Protein AF-A0A7K9C0G1-F1 (afdb_monomer_lite)

pLDDT: mean 76.39, std 21.16, range [26.0, 96.56]

InterPro domains:
  IPR010313 Glycine N-acyltransferase [PTHR15298] (71-168)
  IPR013652 Glycine N-acyltransferase, C-terminal [PF08444] (113-167)
  IPR015938 Glycine N-acyltransferase, N-terminal [PF06021] (1-37)
  IPR015938 Glycine N-acyltransferase, N-terminal [PF06021] (71-110)
  IPR016181 Acyl-CoA N-acyltransferase [SSF55729] (70-166)

Radius of gyration: 17.53 Å; chains: 1; bounding box: 42×37×44 Å

Secondary structure (DSSP, 8-state):
-HHHHHHHHTT-TT-EEEEESSSSS-S-EEEEETT-SS-----------TTSS-----------TT--PPTT-EEE---GGGHHHHHHHSTT-SSHHHHHHHHHHHHHS-EEEEE-TT--EEEEEEE-TTS-EEEEEE-GGGTTSSHHHHHHHHHHHHHHTTT-----

Sequence (168 aa):
VYGAVMNINRGNPGEYEVVVDSWPEFGAVLARRRGEVAAGHRGGAWVGDSDRGAWGGVSSAGSWSQVVLGSGVTVSSLSPLHVELLNKTWPYGGNARSRTYLADLLERFPHLCLQDASGQPLCWALTDQFGAGTHGYTVPSQRRRGLMQAALTFAARRAQNRGFPTYG

Organism: NCBI:txid2585815

Structure (mmCIF, N/CA/C/O backbone):
data_AF-A0A7K9C0G1-F1
#
_entry.id   AF-A0A7K9C0G1-F1
#
loop_
_atom_site.group_PDB
_atom_site.id
_atom_site.type_symbol
_atom_site.label_atom_id
_atom_site.label_alt_id
_atom_site.label_comp_id
_atom_site.label_asym_id
_atom_site.label_entity_id
_atom_site.label_seq_id
_atom_site.pdbx_PDB_ins_code
_atom_site.Cartn_x
_atom_site.Cartn_y
_atom_site.Cartn_z
_atom_site.occupancy
_atom_site.B_iso_or_equiv
_atom_site.auth_seq_id
_atom_site.auth_comp_id
_atom_site.auth_asym_id
_atom_site.auth_atom_id
_atom_site.pdbx_PDB_model_num
ATOM 1 N N . VAL A 1 1 ? 11.461 -10.019 -6.175 1.00 58.50 1 VAL A N 1
ATOM 2 C CA . VAL A 1 1 ? 12.122 -10.165 -7.500 1.00 58.50 1 VAL A CA 1
ATOM 3 C C . VAL A 1 1 ? 11.207 -10.805 -8.538 1.00 58.50 1 VAL A C 1
ATOM 5 O O . VAL A 1 1 ? 10.948 -10.161 -9.544 1.00 58.50 1 VAL A O 1
ATOM 8 N N . TYR A 1 2 ? 10.643 -11.997 -8.294 1.00 69.62 2 TYR A N 1
ATOM 9 C CA . TYR A 1 2 ? 9.692 -12.637 -9.226 1.00 69.62 2 TYR A CA 1
ATOM 10 C C . TYR A 1 2 ? 8.490 -11.736 -9.584 1.00 69.62 2 TYR A C 1
ATOM 12 O O . TYR A 1 2 ? 8.023 -11.727 -10.720 1.00 69.62 2 TYR A O 1
ATOM 20 N N . GLY A 1 3 ? 8.043 -10.897 -8.638 1.00 71.00 3 GLY A N 1
ATOM 21 C CA . GLY A 1 3 ? 7.013 -9.885 -8.883 1.00 71.00 3 GLY A CA 1
ATOM 22 C C . GLY A 1 3 ? 7.383 -8.848 -9.950 1.00 71.00 3 GLY A C 1
ATOM 23 O O . GLY A 1 3 ? 6.512 -8.470 -10.725 1.00 71.00 3 GLY A O 1
ATOM 24 N N . ALA A 1 4 ? 8.658 -8.457 -10.075 1.00 73.44 4 ALA A N 1
ATOM 25 C CA . ALA A 1 4 ? 9.096 -7.535 -11.129 1.00 73.44 4 ALA A CA 1
ATOM 26 C C . ALA A 1 4 ? 8.976 -8.170 -12.521 1.00 73.44 4 ALA A C 1
ATOM 28 O O . ALA A 1 4 ? 8.410 -7.563 -13.426 1.00 73.44 4 ALA A O 1
ATOM 29 N N . VAL A 1 5 ? 9.422 -9.421 -12.673 1.00 72.38 5 VAL A N 1
ATOM 30 C CA . VAL A 1 5 ? 9.282 -10.186 -13.927 1.00 72.38 5 VAL A CA 1
ATOM 31 C C . VAL A 1 5 ? 7.805 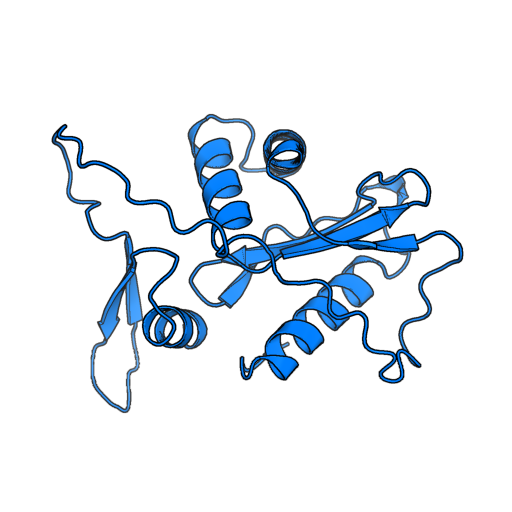-10.363 -14.291 1.00 72.38 5 VAL A C 1
ATOM 33 O O . VAL A 1 5 ? 7.401 -10.138 -15.428 1.00 72.38 5 VAL A O 1
ATOM 36 N N . MET A 1 6 ? 6.963 -10.688 -13.308 1.00 74.75 6 MET A N 1
ATOM 37 C CA . MET A 1 6 ? 5.516 -10.791 -13.499 1.00 74.75 6 MET A CA 1
ATOM 38 C C . MET A 1 6 ? 4.847 -9.469 -13.886 1.00 74.75 6 MET A C 1
ATOM 40 O O . MET A 1 6 ? 3.925 -9.484 -14.699 1.00 74.75 6 MET A O 1
ATOM 44 N N . ASN A 1 7 ? 5.277 -8.345 -13.310 1.00 78.50 7 ASN A N 1
ATOM 45 C CA . ASN A 1 7 ? 4.785 -7.018 -13.679 1.00 78.50 7 ASN A CA 1
ATOM 46 C C . ASN A 1 7 ? 5.196 -6.666 -15.114 1.00 78.50 7 ASN A C 1
ATOM 48 O O . ASN A 1 7 ? 4.376 -6.148 -15.867 1.00 78.50 7 ASN A O 1
ATOM 52 N N . ILE A 1 8 ? 6.421 -7.010 -15.526 1.00 77.38 8 ILE A N 1
ATOM 53 C CA . ILE A 1 8 ? 6.899 -6.822 -16.904 1.00 77.38 8 ILE A CA 1
ATOM 54 C C . ILE A 1 8 ? 6.067 -7.639 -17.892 1.00 77.38 8 ILE A C 1
ATOM 56 O O . ILE A 1 8 ? 5.547 -7.078 -18.856 1.00 77.38 8 ILE A O 1
ATOM 60 N N . ASN A 1 9 ? 5.851 -8.926 -17.609 1.00 76.50 9 ASN A N 1
ATOM 61 C CA . ASN A 1 9 ? 5.034 -9.804 -18.453 1.00 76.50 9 ASN A CA 1
ATOM 62 C C . ASN A 1 9 ? 3.568 -9.347 -18.559 1.00 76.50 9 ASN A C 1
ATOM 64 O O . ASN A 1 9 ? 2.863 -9.753 -19.478 1.00 76.50 9 ASN A O 1
ATOM 68 N N . ARG A 1 10 ? 3.100 -8.494 -17.639 1.00 76.12 10 ARG A N 1
ATOM 69 C CA . ARG A 1 10 ? 1.738 -7.941 -17.602 1.00 76.12 10 ARG A CA 1
ATOM 70 C C . ARG A 1 10 ? 1.695 -6.461 -17.992 1.00 76.12 10 ARG A C 1
ATOM 72 O O . ARG A 1 10 ? 0.951 -5.678 -17.408 1.00 76.12 10 ARG A O 1
ATOM 79 N N . GLY A 1 11 ? 2.499 -6.078 -18.981 1.00 77.12 11 GLY A N 1
ATOM 80 C CA . GLY A 1 11 ? 2.470 -4.740 -19.578 1.00 77.12 11 GLY A CA 1
ATOM 81 C C . GLY A 1 11 ? 3.375 -3.711 -18.902 1.00 77.12 11 GLY A C 1
ATOM 82 O O . GLY A 1 11 ? 3.354 -2.551 -19.300 1.00 77.12 11 GLY A O 1
ATOM 83 N N . ASN A 1 12 ? 4.189 -4.125 -17.924 1.00 76.75 12 ASN A N 1
ATOM 84 C CA . ASN A 1 12 ? 5.228 -3.311 -17.297 1.00 76.75 12 ASN A CA 1
ATOM 85 C C . ASN A 1 12 ? 4.720 -1.949 -16.769 1.00 76.75 12 ASN A C 1
ATOM 87 O O . ASN A 1 12 ? 5.182 -0.900 -17.222 1.00 76.75 12 ASN A O 1
ATOM 91 N N . PRO A 1 13 ? 3.791 -1.932 -15.793 1.00 72.56 13 PRO A N 1
ATOM 92 C CA . PRO A 1 13 ? 3.133 -0.702 -15.328 1.00 72.56 13 PRO A CA 1
ATOM 93 C C . PRO A 1 13 ? 4.109 0.347 -14.774 1.00 72.56 13 PRO A C 1
ATOM 95 O O . PRO A 1 13 ? 3.833 1.544 -14.768 1.00 72.56 13 PRO A O 1
ATOM 98 N N . GLY A 1 14 ? 5.271 -0.102 -14.313 1.00 71.19 14 GLY A N 1
ATOM 99 C CA . GLY A 1 14 ? 6.312 0.746 -13.763 1.00 71.19 14 GLY A CA 1
ATOM 100 C C . GLY A 1 14 ? 7.407 1.171 -14.739 1.00 71.19 14 GLY A C 1
ATOM 101 O O . GLY A 1 14 ? 8.340 1.853 -14.328 1.00 71.19 14 GLY A O 1
ATOM 102 N N . GLU A 1 15 ? 7.307 0.762 -16.007 1.00 78.50 15 GLU A N 1
ATOM 103 C CA . GLU A 1 15 ? 8.298 1.056 -17.050 1.00 78.50 15 GLU A CA 1
ATOM 104 C C . GLU A 1 15 ? 9.715 0.639 -16.633 1.00 78.50 15 GLU A C 1
ATOM 106 O O . GLU A 1 15 ? 10.689 1.350 -16.865 1.00 78.50 15 GLU A O 1
ATOM 111 N N . TYR A 1 16 ? 9.837 -0.521 -15.990 1.00 77.69 16 TYR A N 1
ATOM 112 C CA . TYR A 1 16 ? 11.118 -1.049 -15.545 1.00 77.69 16 TYR A CA 1
ATOM 113 C C . TYR A 1 16 ? 11.809 -1.825 -16.661 1.00 77.69 16 TYR A C 1
ATOM 115 O O . TYR A 1 16 ? 11.170 -2.505 -17.463 1.00 77.69 16 TYR A O 1
ATOM 123 N N . GLU A 1 17 ? 13.130 -1.758 -16.688 1.00 80.69 17 GLU A N 1
ATOM 124 C CA . GLU A 1 17 ? 13.963 -2.715 -17.402 1.00 80.69 17 GLU A CA 1
ATOM 125 C C . GLU A 1 17 ? 14.664 -3.618 -16.394 1.00 80.69 17 GLU A C 1
ATOM 127 O O . GLU A 1 17 ? 15.063 -3.170 -15.314 1.00 80.69 17 GLU A O 1
ATOM 132 N N . VAL A 1 18 ? 14.757 -4.901 -16.739 1.00 76.69 18 VAL A N 1
ATOM 133 C CA . VAL A 1 18 ? 15.348 -5.926 -15.886 1.00 76.69 18 VAL A CA 1
ATOM 134 C C . VAL A 1 18 ? 16.479 -6.615 -16.629 1.00 76.69 18 VAL A C 1
ATOM 136 O O . VAL A 1 18 ? 16.307 -7.053 -17.764 1.00 76.69 18 VAL A O 1
ATOM 139 N N . VAL A 1 19 ? 17.621 -6.723 -15.959 1.00 81.50 19 VAL A N 1
ATOM 140 C CA . VAL A 1 19 ? 18.759 -7.535 -16.385 1.00 81.50 19 VAL A CA 1
ATOM 141 C C . VAL A 1 19 ? 18.924 -8.666 -15.381 1.00 81.50 19 VAL A C 1
ATOM 143 O O . VAL A 1 19 ? 18.882 -8.439 -14.169 1.00 81.50 19 VAL A O 1
ATOM 146 N N . VAL A 1 20 ? 19.097 -9.875 -15.901 1.00 82.88 20 VAL A N 1
ATOM 147 C CA . VAL A 1 20 ? 19.386 -11.085 -15.127 1.00 82.88 20 VAL A CA 1
ATOM 148 C C . VAL A 1 20 ? 20.759 -11.617 -15.524 1.00 82.88 20 VAL A C 1
ATOM 150 O O . VAL A 1 20 ? 21.206 -11.378 -16.646 1.00 82.88 20 VAL A O 1
ATOM 153 N N . ASP A 1 21 ? 21.434 -12.306 -14.610 1.00 83.50 21 ASP A N 1
ATOM 154 C CA . ASP A 1 21 ? 22.733 -12.939 -14.867 1.00 83.50 21 ASP A CA 1
ATOM 155 C C . ASP A 1 21 ? 22.625 -14.153 -15.805 1.00 83.50 21 ASP A C 1
ATOM 157 O O . ASP A 1 21 ? 23.493 -14.353 -16.655 1.00 83.50 21 ASP A O 1
ATOM 161 N N . SER A 1 22 ? 21.539 -14.922 -15.712 1.00 80.75 22 SER A N 1
ATOM 162 C CA . SER A 1 22 ? 21.263 -16.068 -16.586 1.00 80.75 22 SER A CA 1
ATOM 163 C C . SER A 1 22 ? 19.760 -16.337 -16.745 1.00 80.75 22 SER A C 1
ATOM 165 O O . SER A 1 22 ? 18.934 -15.812 -16.010 1.00 80.75 22 SER A O 1
ATOM 167 N N . TRP A 1 23 ? 19.362 -17.123 -17.749 1.00 75.81 23 TRP A N 1
ATOM 168 C CA . TRP A 1 23 ? 17.962 -17.522 -17.959 1.00 75.81 23 TRP A CA 1
ATOM 169 C C . TRP A 1 23 ? 17.887 -19.001 -18.368 1.00 75.81 23 TRP A C 1
ATOM 171 O O . TRP A 1 23 ? 18.712 -19.421 -19.181 1.00 75.81 23 TRP A O 1
ATOM 181 N N . PRO A 1 24 ? 16.916 -19.799 -17.873 1.00 72.00 24 PRO A N 1
ATOM 182 C CA . PRO A 1 24 ? 15.812 -19.435 -16.970 1.00 72.00 24 PRO A CA 1
ATOM 183 C C . PRO A 1 24 ? 16.190 -19.375 -15.482 1.00 72.00 24 PRO A C 1
ATOM 185 O O . PRO A 1 24 ? 15.433 -18.829 -14.683 1.00 72.00 24 PRO A O 1
ATOM 188 N N . GLU A 1 25 ? 17.350 -19.913 -15.113 1.00 78.88 25 GLU A N 1
ATOM 189 C CA . GLU A 1 25 ? 17.854 -19.941 -13.739 1.00 78.88 25 GLU A CA 1
ATOM 190 C C . GLU A 1 25 ? 18.738 -18.708 -13.513 1.00 78.88 25 GLU A C 1
ATOM 192 O O . GLU A 1 25 ? 19.828 -18.644 -14.074 1.00 78.88 25 GLU A O 1
ATOM 197 N N . PHE A 1 26 ? 18.278 -17.720 -12.743 1.00 80.06 26 PHE A N 1
ATOM 198 C CA . PHE A 1 26 ? 19.047 -16.517 -12.387 1.00 80.06 26 PHE A CA 1
ATOM 199 C C . PHE A 1 26 ? 19.358 -16.477 -10.889 1.00 80.06 26 PHE A C 1
ATOM 201 O O . PHE A 1 26 ? 18.501 -16.806 -10.064 1.00 80.06 26 PHE A O 1
ATOM 208 N N . GLY A 1 27 ? 20.559 -16.018 -10.531 1.00 74.69 27 GLY A N 1
ATOM 209 C CA . GLY A 1 27 ? 20.969 -15.742 -9.152 1.00 74.69 27 GLY A CA 1
ATOM 210 C C . GLY A 1 27 ? 20.830 -14.266 -8.771 1.00 74.69 27 GLY A C 1
ATOM 211 O O . GLY A 1 27 ? 20.637 -13.943 -7.596 1.00 74.69 27 GLY A O 1
ATOM 212 N N . ALA A 1 28 ? 20.874 -13.364 -9.756 1.00 78.12 28 ALA A N 1
ATOM 213 C CA . ALA A 1 28 ? 20.805 -11.922 -9.551 1.00 78.12 28 ALA A CA 1
ATOM 214 C C . ALA A 1 28 ? 19.854 -11.241 -10.543 1.00 78.12 28 ALA A C 1
ATOM 216 O O . ALA A 1 28 ? 19.785 -11.588 -11.720 1.00 78.12 28 ALA A O 1
ATOM 217 N N . VAL A 1 29 ? 19.133 -10.223 -10.061 1.00 76.88 29 VAL A N 1
ATOM 218 C CA . VAL A 1 29 ? 18.211 -9.420 -10.873 1.00 76.88 29 VAL A CA 1
ATOM 219 C C . VAL A 1 29 ? 18.399 -7.947 -10.552 1.00 76.88 29 VAL A C 1
ATOM 221 O O . VAL A 1 29 ? 18.176 -7.518 -9.419 1.00 76.88 29 VAL A O 1
ATOM 224 N N . LEU A 1 30 ? 18.762 -7.166 -11.563 1.00 78.56 30 LEU A N 1
ATOM 225 C CA . LEU A 1 30 ? 18.788 -5.712 -11.491 1.00 78.56 30 LEU A CA 1
ATOM 226 C C . LEU A 1 30 ? 17.539 -5.172 -12.181 1.00 78.56 30 LEU A C 1
ATOM 228 O O . LEU A 1 30 ? 17.336 -5.444 -13.359 1.00 78.56 30 LEU A O 1
ATOM 232 N N . ALA A 1 31 ? 16.728 -4.393 -11.466 1.00 77.56 31 ALA A N 1
ATOM 233 C CA . ALA A 1 31 ? 15.608 -3.662 -12.049 1.00 77.56 31 ALA A CA 1
ATOM 234 C C . ALA A 1 31 ? 15.828 -2.159 -11.877 1.00 77.56 31 ALA A C 1
ATOM 236 O O . ALA A 1 31 ? 16.107 -1.704 -10.766 1.00 77.56 31 ALA A O 1
ATOM 237 N N . ARG A 1 32 ? 15.656 -1.383 -12.946 1.00 78.81 32 ARG A N 1
ATOM 238 C CA . ARG A 1 32 ? 15.665 0.087 -12.883 1.00 78.81 32 ARG A CA 1
ATOM 239 C C . ARG A 1 32 ? 14.569 0.682 -13.751 1.00 78.81 32 ARG A C 1
ATOM 241 O O . ARG A 1 32 ? 14.069 0.011 -14.652 1.00 78.81 32 ARG A O 1
ATOM 248 N N . ARG A 1 33 ? 14.186 1.929 -13.481 1.00 73.62 33 ARG A N 1
ATOM 249 C CA . ARG A 1 33 ? 13.207 2.638 -14.307 1.00 73.62 33 ARG A CA 1
ATOM 250 C C . ARG A 1 33 ? 13.838 2.982 -15.657 1.00 73.62 33 ARG A C 1
ATOM 252 O O . ARG A 1 33 ? 14.938 3.533 -15.719 1.00 73.62 33 ARG A O 1
ATOM 259 N N . ARG A 1 34 ? 13.143 2.668 -16.746 1.00 71.50 34 ARG A N 1
ATOM 260 C CA . ARG A 1 34 ? 13.575 2.999 -18.103 1.00 71.50 34 ARG A CA 1
ATOM 261 C C . ARG A 1 34 ? 13.664 4.521 -18.239 1.00 71.50 34 ARG A C 1
ATOM 263 O O . ARG A 1 34 ? 12.712 5.230 -17.930 1.00 71.50 34 ARG A O 1
ATOM 270 N N . GLY A 1 35 ? 14.811 5.018 -18.697 1.00 64.38 35 GLY A N 1
ATOM 271 C CA . GLY A 1 35 ? 15.050 6.455 -18.881 1.00 64.38 35 GLY A CA 1
ATOM 272 C C . GLY A 1 35 ? 15.690 7.177 -17.690 1.00 64.38 35 GLY A C 1
ATOM 273 O O . GLY A 1 35 ? 16.031 8.348 -17.833 1.00 64.38 35 GLY A O 1
ATOM 274 N N . GLU A 1 36 ? 15.952 6.506 -16.561 1.00 55.34 36 GLU A N 1
ATOM 275 C CA . GLU A 1 36 ? 16.902 7.010 -15.554 1.00 55.34 36 GLU A CA 1
ATOM 276 C C . GLU A 1 36 ? 18.344 6.799 -16.048 1.00 55.34 36 GLU A C 1
ATOM 278 O O . GLU A 1 36 ? 19.092 5.937 -15.589 1.00 55.34 36 GLU A O 1
ATOM 283 N N . VAL A 1 37 ? 18.734 7.599 -17.038 1.00 44.25 37 VAL A N 1
ATOM 284 C CA . VAL A 1 37 ? 20.133 7.881 -17.370 1.00 44.25 37 VAL A CA 1
ATOM 285 C C . VAL A 1 37 ? 20.324 9.373 -17.116 1.00 44.25 37 VAL A C 1
ATOM 287 O O . VAL A 1 37 ? 19.446 10.171 -17.440 1.00 44.25 37 VAL A O 1
ATOM 290 N N . ALA A 1 38 ? 21.416 9.753 -16.457 1.00 43.75 38 ALA A N 1
ATOM 291 C CA . ALA A 1 38 ? 21.637 11.129 -16.033 1.00 43.75 38 ALA A CA 1
ATOM 292 C C . ALA A 1 38 ? 21.476 12.143 -17.192 1.00 43.75 38 ALA A C 1
ATOM 294 O O . ALA A 1 38 ? 22.151 12.036 -18.210 1.00 43.75 38 ALA A O 1
ATOM 295 N N . ALA A 1 39 ? 20.632 13.150 -16.929 1.00 41.22 39 ALA A N 1
ATOM 296 C CA . ALA A 1 39 ? 20.433 14.429 -17.622 1.00 41.22 39 ALA A CA 1
ATOM 297 C C . ALA A 1 39 ? 19.747 14.445 -19.008 1.00 41.22 39 ALA A C 1
ATOM 299 O O . ALA A 1 39 ? 20.235 13.896 -19.988 1.00 41.22 39 ALA A O 1
ATOM 300 N N . GLY A 1 40 ? 18.681 15.255 -19.109 1.00 30.61 40 GLY A N 1
ATOM 301 C CA . GLY A 1 40 ? 18.217 15.828 -20.377 1.00 30.61 40 GLY A CA 1
ATOM 302 C C . GLY A 1 40 ? 16.700 15.908 -20.524 1.00 30.61 40 GLY A C 1
ATOM 303 O O . GLY A 1 40 ? 16.040 14.909 -20.776 1.00 30.61 40 GLY A O 1
ATOM 304 N N . HIS A 1 41 ? 16.153 17.123 -20.429 1.00 40.31 41 HIS A N 1
ATOM 305 C CA . HIS A 1 41 ? 14.793 17.448 -20.858 1.00 40.31 41 HIS A CA 1
ATOM 306 C C . HIS A 1 41 ? 14.508 16.916 -22.275 1.00 40.31 41 HIS A C 1
ATOM 308 O O . HIS A 1 41 ? 15.193 17.307 -23.223 1.00 40.31 41 HIS A O 1
ATOM 314 N N . ARG A 1 42 ? 13.428 16.144 -22.442 1.00 32.06 42 ARG A N 1
ATOM 315 C CA . ARG A 1 42 ? 12.443 16.362 -23.514 1.00 32.06 42 ARG A CA 1
ATOM 316 C C . ARG A 1 42 ? 11.193 15.512 -23.303 1.00 32.06 42 ARG A C 1
ATOM 318 O O . ARG A 1 42 ? 11.276 14.316 -23.055 1.00 32.06 42 ARG A O 1
ATOM 325 N N . GLY A 1 43 ? 10.049 16.187 -23.384 1.00 33.34 43 GLY A N 1
ATOM 326 C CA . GLY A 1 43 ? 8.723 15.601 -23.264 1.00 33.34 43 GLY A CA 1
ATOM 327 C C . GLY A 1 43 ? 8.348 14.688 -24.430 1.00 33.34 43 GLY A C 1
ATOM 328 O O . GLY A 1 43 ? 8.898 14.779 -25.527 1.00 33.34 43 GLY A O 1
ATOM 329 N N . GLY A 1 44 ? 7.359 13.842 -24.167 1.00 27.88 44 GLY A N 1
ATOM 330 C CA . GLY A 1 44 ? 6.667 13.012 -25.143 1.00 27.88 44 GLY A CA 1
ATOM 331 C C . GLY A 1 44 ? 5.247 12.767 -24.648 1.00 27.88 44 GLY A C 1
ATOM 332 O O . GLY A 1 44 ? 5.057 12.395 -23.497 1.00 27.88 44 GLY A O 1
ATOM 333 N N . ALA A 1 45 ? 4.274 13.083 -25.497 1.00 26.00 45 ALA A N 1
ATOM 334 C CA . ALA A 1 45 ? 2.853 13.182 -25.204 1.00 26.00 45 ALA A CA 1
ATOM 335 C C . ALA A 1 45 ? 2.190 11.853 -24.805 1.00 26.00 45 ALA A C 1
ATOM 337 O O . ALA A 1 45 ? 2.529 10.781 -25.301 1.00 26.00 45 ALA A O 1
ATOM 338 N N . TRP A 1 46 ? 1.192 11.991 -23.934 1.00 33.97 46 TRP A N 1
ATOM 339 C CA . TRP A 1 46 ? 0.319 10.945 -23.424 1.00 33.97 46 TRP A CA 1
ATOM 340 C C . TRP A 1 46 ? -0.745 10.546 -24.448 1.00 33.97 46 TRP A C 1
ATOM 342 O O . TRP A 1 46 ? -1.438 11.403 -24.991 1.00 33.97 46 TRP A O 1
ATOM 352 N N . VAL A 1 47 ? -0.959 9.241 -24.600 1.00 27.84 47 VAL A N 1
ATOM 353 C CA . VAL A 1 47 ? -2.275 8.692 -24.945 1.00 27.84 47 VAL A CA 1
ATOM 354 C C . VAL A 1 47 ? -2.707 7.878 -23.732 1.00 27.84 47 VAL A C 1
ATOM 356 O O . VAL A 1 47 ? -2.160 6.813 -23.448 1.00 27.84 47 VAL A O 1
ATOM 359 N N . GLY A 1 48 ? -3.592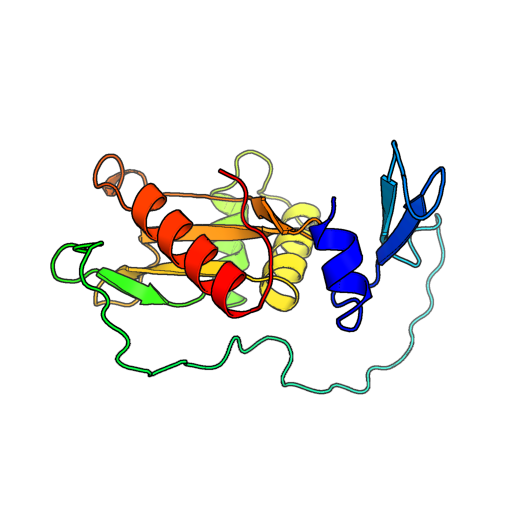 8.478 -22.937 1.00 26.86 48 GLY A N 1
ATOM 360 C CA . GLY A 1 48 ? -4.136 7.883 -21.727 1.00 26.86 48 GLY A CA 1
ATOM 361 C C . GLY A 1 48 ? -5.129 6.784 -22.076 1.00 26.86 48 GLY A C 1
ATOM 362 O O . GLY A 1 48 ? -6.085 7.029 -22.802 1.00 26.86 48 GLY A O 1
ATOM 363 N N . ASP A 1 49 ? -4.897 5.598 -21.524 1.00 26.38 49 ASP A N 1
ATOM 364 C CA . ASP A 1 49 ? -5.944 4.604 -21.327 1.00 26.38 49 ASP A CA 1
ATOM 365 C C . ASP A 1 49 ? -6.181 4.510 -19.816 1.00 26.38 49 ASP A C 1
ATOM 367 O O . ASP A 1 49 ? -5.277 4.152 -19.047 1.00 26.38 49 ASP A O 1
ATOM 371 N N . SER A 1 50 ? -7.349 4.995 -19.394 1.00 31.73 50 SER A N 1
ATOM 372 C CA . SER A 1 50 ? -7.680 5.418 -18.027 1.00 31.73 50 SER A CA 1
ATOM 373 C C . SER A 1 50 ? -8.091 4.283 -17.082 1.00 31.73 50 SER A C 1
ATOM 375 O O . SER A 1 50 ? -8.478 4.554 -15.949 1.00 31.73 50 SER A O 1
ATOM 377 N N . ASP A 1 51 ? -7.929 3.021 -17.478 1.00 30.89 51 ASP A N 1
ATOM 378 C CA . ASP A 1 51 ? -8.389 1.871 -16.683 1.00 30.89 51 ASP A CA 1
ATOM 379 C C . ASP A 1 51 ? -7.315 1.224 -15.785 1.00 30.89 51 ASP A C 1
ATOM 381 O O . ASP A 1 51 ? -7.575 0.236 -15.098 1.00 30.89 51 ASP A O 1
ATOM 385 N N . ARG A 1 52 ? -6.096 1.780 -15.712 1.00 42.03 52 ARG A N 1
ATOM 386 C CA . ARG A 1 52 ? -4.969 1.134 -14.999 1.00 42.03 52 ARG A CA 1
ATOM 387 C C . ARG A 1 52 ? -4.933 1.320 -13.475 1.00 42.03 52 ARG A C 1
ATOM 389 O O . ARG A 1 52 ? -4.288 0.524 -12.797 1.00 42.03 52 ARG A O 1
ATOM 396 N N . GLY A 1 53 ? -5.644 2.310 -12.929 1.00 36.72 53 GLY A N 1
ATOM 397 C CA . GLY A 1 53 ? -5.672 2.595 -11.482 1.00 36.72 53 GLY A CA 1
ATOM 398 C C . GLY A 1 53 ? -6.821 1.926 -10.718 1.00 36.72 53 GLY A C 1
ATOM 399 O O . GLY A 1 53 ? -6.784 1.809 -9.492 1.00 36.72 53 GLY A O 1
ATOM 400 N N . ALA A 1 54 ? -7.849 1.451 -11.421 1.00 34.44 54 ALA A N 1
ATOM 401 C CA . ALA A 1 54 ? -8.988 0.806 -10.795 1.00 34.44 54 ALA A CA 1
ATOM 402 C C . ALA A 1 54 ? -8.701 -0.687 -10.652 1.00 34.44 54 ALA A C 1
ATOM 404 O O . ALA A 1 54 ? -8.942 -1.496 -11.548 1.00 34.44 54 ALA A O 1
ATOM 405 N N . TRP A 1 55 ? -8.240 -1.097 -9.472 1.00 42.69 55 TRP A N 1
ATOM 406 C CA . TRP A 1 55 ? -8.451 -2.474 -9.059 1.00 42.69 55 TRP A CA 1
ATOM 407 C C . TRP A 1 55 ? -9.963 -2.665 -8.892 1.00 42.69 55 TRP A C 1
ATOM 409 O O . TRP A 1 55 ? -10.465 -2.501 -7.784 1.00 42.69 55 TRP A O 1
ATOM 419 N N . GLY A 1 56 ? -10.662 -2.965 -9.993 1.00 31.12 56 GLY A N 1
ATOM 420 C CA . GLY A 1 56 ? -12.117 -3.047 -10.081 1.00 31.12 56 GLY A CA 1
ATOM 421 C C . GLY A 1 56 ? -12.752 -3.696 -8.855 1.00 31.12 56 GLY A C 1
ATOM 422 O O . GLY A 1 56 ? -12.211 -4.652 -8.277 1.00 31.12 56 GLY A O 1
ATOM 423 N N . GLY A 1 57 ? -13.881 -3.124 -8.438 1.00 35.22 57 GLY A N 1
ATOM 424 C CA . GLY A 1 57 ? -14.698 -3.631 -7.349 1.00 35.22 57 GLY A CA 1
ATOM 425 C C . GLY A 1 57 ? -15.096 -5.069 -7.639 1.00 35.22 57 GLY A C 1
ATOM 426 O O . GLY A 1 57 ? -15.995 -5.329 -8.426 1.00 35.22 57 GLY A O 1
ATOM 427 N N . VAL A 1 58 ? -14.417 -6.015 -6.994 1.00 36.38 58 VAL A N 1
ATOM 428 C CA . VAL A 1 58 ? -14.911 -7.383 -6.905 1.00 36.38 58 VAL A CA 1
ATOM 429 C C . VAL A 1 58 ? -15.907 -7.390 -5.755 1.00 36.38 58 VAL A C 1
ATOM 431 O O . VAL A 1 58 ? -15.584 -7.718 -4.615 1.00 36.38 58 VAL A O 1
ATOM 434 N N . SER A 1 59 ? -17.131 -6.978 -6.065 1.00 42.34 59 SER A N 1
ATOM 435 C CA . SER A 1 59 ? -18.325 -7.452 -5.383 1.00 42.34 59 SER A CA 1
ATOM 436 C C . SER A 1 59 ? -18.557 -8.897 -5.822 1.00 42.34 59 SER A C 1
ATOM 438 O O . SER A 1 59 ? -19.373 -9.187 -6.687 1.00 42.34 59 SER A O 1
ATOM 440 N N . SER A 1 60 ? -17.820 -9.836 -5.235 1.00 35.56 60 SER A N 1
ATOM 441 C CA . SER A 1 60 ? -18.234 -11.235 -5.268 1.00 35.56 60 SER A CA 1
ATOM 442 C C . SER A 1 60 ? -18.194 -11.782 -3.857 1.00 35.56 60 SER A C 1
ATOM 444 O O . SER A 1 60 ? -17.138 -11.832 -3.221 1.00 35.56 60 SER A O 1
ATOM 446 N N . ALA A 1 61 ? -19.375 -12.166 -3.388 1.00 35.22 61 ALA A N 1
ATOM 447 C CA . ALA A 1 61 ? -19.654 -12.895 -2.166 1.00 35.22 61 ALA A CA 1
ATOM 448 C C . ALA A 1 61 ? -18.976 -14.283 -2.169 1.00 35.22 61 ALA A C 1
ATOM 450 O O . ALA A 1 61 ? -19.634 -15.315 -2.208 1.00 35.22 61 ALA A O 1
ATOM 451 N N . GLY A 1 62 ? -17.643 -14.311 -2.154 1.00 33.94 62 GLY A N 1
ATOM 452 C CA . GLY A 1 62 ? -16.842 -15.487 -1.837 1.00 33.94 62 GLY A CA 1
ATOM 453 C C . GLY A 1 62 ? -16.514 -15.465 -0.348 1.00 33.94 62 GLY A C 1
ATOM 454 O O . GLY A 1 62 ? -15.960 -14.485 0.136 1.00 33.94 62 GLY A O 1
ATOM 455 N N . SER A 1 63 ? -16.911 -16.514 0.371 1.00 38.12 63 SER A N 1
ATOM 456 C CA . SER A 1 63 ? -16.813 -16.702 1.828 1.00 38.12 63 SE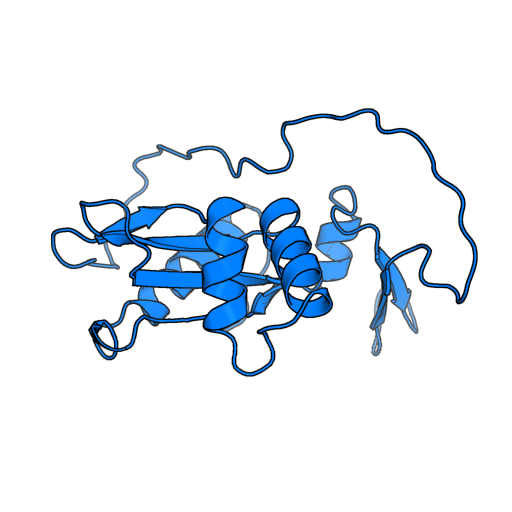R A CA 1
ATOM 457 C C . SER A 1 63 ? -15.626 -15.989 2.511 1.00 38.12 63 SER A C 1
ATOM 459 O O . SER A 1 63 ? -14.497 -16.479 2.527 1.00 38.12 63 SER A O 1
ATOM 461 N N . TRP A 1 64 ? -15.904 -14.846 3.147 1.00 45.16 64 TRP A N 1
ATOM 462 C CA . TRP A 1 64 ? -14.956 -14.010 3.905 1.00 45.16 64 TRP A CA 1
ATOM 463 C C . TRP A 1 64 ? -14.675 -14.529 5.335 1.00 45.16 64 TRP A C 1
ATOM 465 O O . TRP A 1 64 ? -14.263 -13.775 6.216 1.00 45.16 64 TRP A O 1
ATOM 475 N N . SER A 1 65 ? -14.894 -15.816 5.604 1.00 37.66 65 SER A N 1
ATOM 476 C CA . SER A 1 65 ? -15.238 -16.337 6.936 1.00 37.66 65 SER A CA 1
ATOM 477 C C . SER A 1 65 ? -14.121 -16.459 7.991 1.00 37.66 65 SER A C 1
ATOM 479 O O . SER A 1 65 ? -14.322 -17.162 8.974 1.00 37.66 65 SER A O 1
ATOM 481 N N . GLN A 1 66 ? -12.971 -15.783 7.879 1.00 47.84 66 GLN A N 1
ATOM 482 C CA . GLN A 1 66 ? -11.924 -15.903 8.921 1.00 47.84 66 GLN A CA 1
ATOM 483 C C . GLN A 1 66 ? -11.217 -14.618 9.357 1.00 47.84 66 GLN A C 1
ATOM 485 O O . GLN A 1 66 ? -10.430 -14.670 10.297 1.00 47.84 66 GLN A O 1
ATOM 490 N N . VAL A 1 67 ? -11.505 -13.459 8.760 1.00 53.41 67 VAL A N 1
ATOM 491 C CA . VAL A 1 67 ? -10.984 -12.184 9.280 1.00 53.41 67 VAL A CA 1
ATOM 492 C C . VAL A 1 67 ? -12.164 -11.366 9.774 1.00 53.41 67 VAL A C 1
ATOM 494 O O . VAL A 1 67 ? -12.790 -10.636 9.010 1.00 53.41 67 VAL A O 1
ATOM 497 N N . VAL A 1 68 ? -12.492 -11.524 11.057 1.00 56.94 68 VAL A N 1
ATOM 498 C CA . VAL A 1 68 ? -13.499 -10.685 11.710 1.00 56.94 68 VAL A CA 1
ATOM 499 C C . VAL A 1 68 ? -12.881 -9.307 11.912 1.00 56.94 68 VAL A C 1
ATOM 501 O O . VAL A 1 68 ? -12.158 -9.055 12.874 1.00 56.94 68 VAL A O 1
ATOM 504 N N . LEU A 1 69 ? -13.129 -8.412 10.961 1.00 70.25 69 LEU A N 1
ATOM 505 C CA . LEU A 1 69 ? -12.940 -6.989 11.184 1.00 70.25 69 LEU A CA 1
ATOM 506 C C . LEU A 1 69 ? -13.962 -6.548 12.240 1.00 70.25 69 LEU A C 1
ATOM 508 O O . LEU A 1 69 ? -15.130 -6.929 12.172 1.00 70.25 69 LEU A O 1
ATOM 512 N N . GLY A 1 70 ? -13.525 -5.781 13.242 1.00 68.44 70 GLY A N 1
ATOM 513 C CA . GLY A 1 70 ? -14.450 -5.215 14.227 1.00 68.44 70 GLY A CA 1
ATOM 514 C C . GLY A 1 70 ? -15.553 -4.404 13.536 1.00 68.44 70 GLY A C 1
ATOM 515 O O . GLY A 1 70 ? -15.327 -3.844 12.460 1.00 68.44 70 GLY A O 1
ATOM 516 N N . SER A 1 71 ? -16.738 -4.331 14.148 1.00 72.69 71 SER A N 1
ATOM 517 C CA . SER A 1 71 ? -17.859 -3.543 13.622 1.00 72.69 71 SER A CA 1
ATOM 518 C C . SER A 1 71 ? -17.399 -2.125 13.261 1.00 72.69 71 SER A C 1
ATOM 520 O O . SER A 1 71 ? -16.830 -1.431 14.105 1.00 72.69 71 SER A O 1
ATOM 522 N N . GLY A 1 72 ? -17.624 -1.708 12.013 1.00 84.19 72 GLY A N 1
ATOM 523 C CA . GLY A 1 72 ? -17.267 -0.372 11.525 1.00 84.19 72 GLY A CA 1
ATOM 524 C C . GLY A 1 72 ? -15.920 -0.252 10.804 1.00 84.19 72 GLY A C 1
ATOM 525 O O . GLY A 1 72 ? -15.549 0.864 10.458 1.00 84.19 72 GLY A O 1
ATOM 526 N N . VAL A 1 73 ? -15.199 -1.352 10.548 1.00 91.69 73 VAL A N 1
ATOM 527 C CA . VAL A 1 73 ? -14.012 -1.353 9.673 1.00 91.69 73 VAL A CA 1
ATOM 528 C C . VAL A 1 73 ? -14.359 -1.961 8.316 1.00 91.69 73 VAL A C 1
ATOM 530 O O . VAL A 1 73 ? -14.894 -3.066 8.244 1.00 91.69 73 VAL A O 1
ATOM 533 N N . THR A 1 74 ? -14.020 -1.259 7.236 1.00 92.12 74 THR A N 1
ATOM 534 C CA . THR A 1 74 ? -14.259 -1.699 5.854 1.00 92.12 74 THR A CA 1
ATOM 535 C C . THR A 1 74 ? -12.956 -1.783 5.064 1.00 92.12 74 THR A C 1
ATOM 537 O O . THR A 1 74 ? -12.017 -1.026 5.314 1.00 92.12 74 THR A O 1
ATOM 540 N N . VAL A 1 75 ? -12.888 -2.728 4.123 1.00 91.81 75 VAL A N 1
ATOM 541 C CA . VAL A 1 75 ? -11.769 -2.846 3.176 1.00 91.81 75 VAL A CA 1
ATOM 542 C C . VAL A 1 75 ? -12.012 -1.896 2.007 1.00 91.81 75 VAL A C 1
ATOM 544 O O . VAL A 1 75 ? -13.089 -1.907 1.414 1.00 91.81 75 VAL A O 1
ATOM 547 N N . SER A 1 76 ? -11.008 -1.100 1.660 1.00 91.75 76 SER A N 1
ATOM 548 C CA . SER A 1 76 ? -11.048 -0.118 0.580 1.00 91.75 76 SER A CA 1
ATOM 549 C C . SER A 1 76 ? -9.684 0.020 -0.116 1.00 91.75 76 SER A C 1
ATOM 551 O O . SER A 1 76 ? -8.787 -0.816 0.039 1.00 91.75 76 SER A O 1
ATOM 553 N N . SER A 1 77 ? -9.534 1.080 -0.910 1.00 88.94 77 SER A N 1
ATOM 554 C CA . SER A 1 77 ? -8.309 1.450 -1.620 1.00 88.94 77 SER A CA 1
ATOM 555 C C . SER A 1 77 ? -7.883 2.867 -1.243 1.00 88.94 77 SER A C 1
ATOM 557 O O . SER A 1 77 ? -8.687 3.677 -0.784 1.00 88.94 77 SER A O 1
ATOM 559 N N . LEU A 1 78 ? -6.603 3.172 -1.444 1.00 91.88 78 LEU A N 1
ATOM 560 C CA . LEU A 1 78 ? -6.079 4.525 -1.304 1.00 91.88 78 LEU A CA 1
ATOM 561 C C . LEU A 1 78 ? -6.275 5.265 -2.634 1.00 91.88 78 LEU A C 1
ATOM 563 O O . LEU A 1 78 ? -6.070 4.701 -3.697 1.00 91.88 78 LEU A O 1
ATOM 567 N N . SER A 1 79 ? -6.655 6.538 -2.589 1.00 86.88 79 SER A N 1
ATOM 568 C CA . SER A 1 79 ? -6.630 7.434 -3.747 1.00 86.88 79 SER A CA 1
ATOM 569 C C . SER A 1 79 ? -5.397 8.354 -3.728 1.00 86.88 79 SER A C 1
ATOM 571 O O . SER A 1 79 ? -4.758 8.497 -2.678 1.00 86.88 79 SER A O 1
ATOM 573 N N . PRO A 1 80 ? -5.096 9.058 -4.839 1.00 87.88 80 PRO A N 1
ATOM 574 C CA . PRO A 1 80 ? -4.044 10.080 -4.879 1.00 87.88 80 PRO A CA 1
ATOM 575 C C . PRO A 1 80 ? -4.191 11.184 -3.817 1.00 87.88 80 PRO A C 1
ATOM 577 O O . PRO A 1 80 ? -3.205 11.818 -3.445 1.00 87.88 80 PRO A O 1
ATOM 580 N N . LEU A 1 81 ? -5.396 11.389 -3.268 1.00 91.25 81 LEU A N 1
ATOM 581 C CA . LEU A 1 81 ? -5.639 12.345 -2.180 1.00 91.25 81 LEU A CA 1
ATOM 582 C C . LEU A 1 81 ? -4.916 11.959 -0.880 1.00 91.25 81 LEU A C 1
ATOM 584 O O . LEU A 1 81 ? -4.641 12.822 -0.050 1.00 91.25 81 LEU A O 1
ATOM 588 N N . HIS A 1 82 ? -4.563 10.684 -0.702 1.00 94.44 82 HIS A N 1
ATOM 589 C CA . HIS A 1 82 ? -3.861 10.217 0.491 1.00 94.44 82 HIS A CA 1
ATOM 590 C C . HIS A 1 82 ? -2.339 10.350 0.402 1.00 94.44 82 HIS A C 1
ATOM 592 O O . HIS A 1 82 ? -1.667 10.081 1.395 1.00 94.44 82 HIS A O 1
ATOM 598 N N . VAL A 1 83 ? -1.763 10.779 -0.727 1.00 95.88 83 VAL A N 1
ATOM 599 C CA . VAL A 1 83 ? -0.296 10.860 -0.880 1.00 95.88 83 VAL A CA 1
ATOM 600 C C . VAL A 1 83 ? 0.343 11.696 0.231 1.00 95.88 83 VAL A C 1
ATOM 602 O O . VAL A 1 83 ? 1.373 11.301 0.768 1.00 95.88 83 VAL A O 1
ATOM 605 N N . GLU A 1 84 ? -0.281 12.802 0.640 1.00 96.06 84 GLU A N 1
ATOM 606 C CA . GLU A 1 84 ? 0.236 13.632 1.738 1.00 96.06 84 GLU A CA 1
ATOM 607 C C . GLU A 1 84 ? 0.210 12.913 3.091 1.00 96.06 84 GLU A C 1
ATOM 609 O O . GLU A 1 84 ? 1.151 13.028 3.879 1.00 96.06 84 GLU A O 1
ATOM 614 N N . LEU A 1 85 ? -0.825 12.110 3.349 1.00 95.69 85 LEU A N 1
ATOM 615 C CA . LEU A 1 85 ? -0.893 11.271 4.544 1.00 95.69 85 LEU A CA 1
ATOM 616 C C . LEU A 1 85 ? 0.250 10.249 4.553 1.00 95.69 85 LEU A C 1
ATOM 618 O O . LEU A 1 85 ? 0.939 10.112 5.564 1.00 95.69 85 LEU A O 1
ATOM 622 N N . LEU A 1 86 ? 0.485 9.560 3.434 1.00 95.12 86 LEU A N 1
ATOM 623 C CA . LEU A 1 86 ? 1.571 8.584 3.308 1.00 95.12 86 LEU A CA 1
ATOM 624 C C . LEU A 1 86 ? 2.932 9.269 3.477 1.00 95.12 86 LEU A C 1
ATOM 626 O O . LEU A 1 86 ? 3.778 8.807 4.239 1.00 95.12 86 LEU A O 1
ATOM 630 N N . ASN A 1 87 ? 3.115 10.416 2.824 1.00 96.38 87 ASN A N 1
ATOM 631 C CA . ASN A 1 87 ? 4.365 11.161 2.853 1.00 96.38 87 ASN A CA 1
ATOM 632 C C . ASN A 1 87 ? 4.699 11.678 4.257 1.00 96.38 87 ASN A C 1
ATOM 634 O O . ASN A 1 87 ? 5.864 11.697 4.638 1.00 96.38 87 ASN A O 1
ATOM 638 N N . LYS A 1 88 ? 3.686 12.070 5.036 1.00 96.00 88 LYS A N 1
ATOM 639 C CA . LYS A 1 88 ? 3.844 12.528 6.421 1.00 96.00 88 LYS A CA 1
ATOM 640 C C . LYS A 1 88 ? 4.077 11.385 7.410 1.00 96.00 88 LYS A C 1
ATOM 642 O O . LYS A 1 88 ? 4.761 11.570 8.411 1.00 96.00 88 LYS A O 1
ATOM 647 N N . THR A 1 89 ? 3.451 10.232 7.187 1.00 94.44 89 THR A N 1
ATOM 648 C CA . THR A 1 89 ? 3.502 9.090 8.119 1.00 94.44 89 THR A CA 1
ATOM 649 C C . THR A 1 89 ? 4.747 8.231 7.940 1.00 94.44 89 THR A C 1
ATOM 651 O O . THR A 1 89 ? 5.155 7.548 8.882 1.00 94.44 89 THR A O 1
ATOM 654 N N . TRP A 1 90 ? 5.365 8.270 6.760 1.00 93.19 90 TRP A N 1
ATOM 655 C CA . TRP A 1 90 ? 6.596 7.552 6.475 1.00 93.19 90 TRP A CA 1
ATOM 656 C C . TRP A 1 90 ? 7.810 8.262 7.104 1.00 93.19 90 TRP A C 1
ATOM 658 O O . TRP A 1 90 ? 8.053 9.422 6.777 1.00 93.19 90 TRP A O 1
ATOM 668 N N . PRO A 1 91 ? 8.620 7.597 7.958 1.00 90.81 91 PRO A N 1
ATOM 669 C CA . PRO A 1 91 ? 9.774 8.232 8.611 1.00 90.81 91 PRO A CA 1
ATOM 670 C C . PRO A 1 91 ? 10.819 8.823 7.656 1.00 90.81 91 PRO A C 1
ATOM 672 O O . PRO A 1 91 ? 11.523 9.756 8.024 1.00 90.81 91 PRO A O 1
ATOM 675 N N . TYR A 1 92 ? 10.913 8.288 6.436 1.00 89.94 92 TYR A N 1
ATOM 676 C CA . TYR A 1 92 ? 11.821 8.767 5.384 1.00 89.94 92 TYR A CA 1
ATOM 677 C C . TYR A 1 92 ? 11.121 9.675 4.359 1.00 89.94 92 TYR A C 1
ATOM 679 O O . TYR A 1 92 ? 11.701 10.035 3.333 1.00 89.94 92 TYR A O 1
ATOM 687 N N . GLY A 1 93 ? 9.852 10.000 4.611 1.00 93.88 93 GLY A N 1
ATOM 688 C CA . GLY A 1 93 ? 9.038 10.865 3.776 1.00 93.88 93 GLY A CA 1
ATOM 689 C C . GLY A 1 93 ? 9.266 12.352 4.052 1.00 93.88 93 GLY A C 1
ATOM 690 O O . GLY A 1 93 ? 10.345 12.791 4.447 1.00 93.88 93 GLY A O 1
ATOM 691 N N . GLY A 1 94 ? 8.228 13.148 3.809 1.00 94.38 94 GLY A N 1
ATOM 692 C CA . GLY A 1 94 ? 8.206 14.583 4.099 1.00 94.38 94 GLY A CA 1
ATOM 693 C C . GLY A 1 94 ? 8.882 15.477 3.059 1.00 94.38 94 GLY A C 1
ATOM 694 O O . GLY A 1 94 ? 9.044 16.669 3.303 1.00 94.38 94 GLY A O 1
ATOM 695 N N . ASN A 1 95 ? 9.264 14.948 1.894 1.00 95.19 95 ASN A N 1
ATOM 696 C CA . ASN A 1 95 ? 9.879 15.729 0.820 1.00 95.19 95 ASN A CA 1
ATOM 697 C C . ASN A 1 95 ? 9.190 15.505 -0.540 1.00 95.19 95 ASN A C 1
ATOM 699 O O . ASN A 1 95 ? 8.332 14.635 -0.700 1.00 95.19 95 ASN A O 1
ATOM 703 N N . ALA A 1 96 ? 9.543 16.324 -1.535 1.00 94.25 96 ALA A N 1
ATOM 704 C CA . ALA A 1 96 ? 8.935 16.267 -2.867 1.00 94.25 96 ALA A CA 1
ATOM 705 C C . ALA A 1 96 ? 9.253 14.958 -3.615 1.00 94.25 96 ALA A C 1
ATOM 707 O O . ALA A 1 96 ? 8.418 14.452 -4.370 1.00 94.25 96 ALA A O 1
ATOM 708 N N . ARG A 1 97 ? 10.439 14.377 -3.383 1.00 93.50 97 ARG A N 1
ATOM 709 C CA . ARG A 1 97 ? 10.846 13.114 -4.012 1.00 93.50 97 ARG A CA 1
ATOM 710 C C . ARG A 1 97 ? 10.045 11.944 -3.444 1.00 93.50 97 ARG A C 1
ATOM 712 O O . ARG A 1 97 ? 9.504 11.164 -4.219 1.00 93.50 97 ARG A O 1
ATOM 719 N N . SER A 1 98 ? 9.905 11.855 -2.122 1.00 95.00 98 SER A N 1
ATOM 720 C CA . SER A 1 98 ? 9.074 10.833 -1.479 1.00 95.00 98 SER A CA 1
ATOM 721 C C . SER A 1 98 ? 7.599 10.977 -1.850 1.00 95.00 98 SER A C 1
ATOM 723 O O . SER A 1 98 ? 6.953 9.973 -2.128 1.00 95.00 98 SER A O 1
ATOM 725 N N . ARG A 1 99 ? 7.078 12.208 -1.959 1.00 95.62 99 ARG A N 1
ATOM 726 C CA . ARG A 1 99 ? 5.716 12.469 -2.455 1.00 95.62 99 ARG A CA 1
ATOM 727 C C . ARG A 1 99 ? 5.502 11.910 -3.863 1.00 95.62 99 ARG A C 1
ATOM 729 O O . ARG A 1 99 ? 4.521 11.211 -4.092 1.00 95.62 99 ARG A O 1
ATOM 736 N N . THR A 1 100 ? 6.417 12.212 -4.785 1.00 95.00 100 THR A N 1
ATOM 737 C CA . THR A 1 100 ? 6.344 11.747 -6.182 1.00 95.00 100 THR A CA 1
ATOM 738 C C . THR A 1 100 ? 6.403 10.225 -6.249 1.00 95.00 100 THR A C 1
ATOM 740 O O . THR A 1 100 ? 5.562 9.600 -6.880 1.00 95.00 100 THR A O 1
ATOM 743 N N . TYR A 1 101 ? 7.335 9.621 -5.513 1.00 92.88 101 TYR A N 1
ATOM 744 C CA 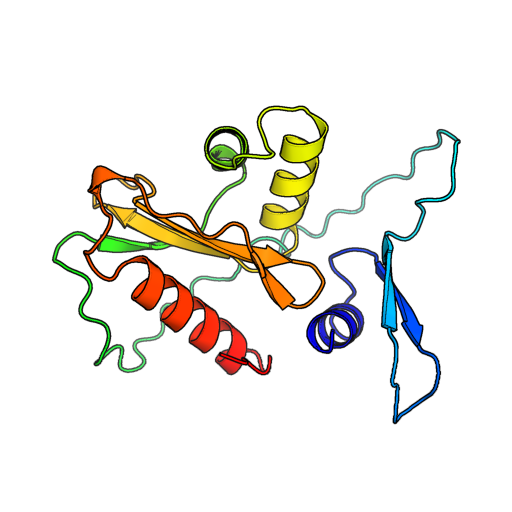. TYR A 1 101 ? 7.461 8.170 -5.422 1.00 92.88 101 TYR A CA 1
ATOM 745 C C . TYR A 1 101 ? 6.192 7.493 -4.876 1.00 92.88 101 TYR A C 1
ATOM 747 O O . TYR A 1 101 ? 5.731 6.505 -5.437 1.00 92.88 101 TYR A O 1
ATOM 755 N N . LEU A 1 102 ? 5.589 8.030 -3.811 1.00 95.06 102 LEU A N 1
ATOM 756 C CA . LEU A 1 102 ? 4.351 7.484 -3.245 1.00 95.06 102 LEU A CA 1
ATOM 757 C C . LEU A 1 102 ? 3.153 7.654 -4.190 1.00 95.06 102 LEU A C 1
ATOM 759 O O . LEU A 1 102 ? 2.303 6.768 -4.246 1.00 95.06 102 LEU A O 1
ATOM 763 N N . ALA A 1 103 ? 3.086 8.757 -4.940 1.00 94.38 103 ALA A N 1
ATOM 764 C CA . ALA A 1 103 ? 2.075 8.946 -5.978 1.00 94.38 103 ALA A CA 1
ATOM 765 C C . ALA A 1 103 ? 2.221 7.902 -7.098 1.00 94.38 103 ALA A C 1
ATOM 767 O O . ALA A 1 103 ? 1.237 7.240 -7.425 1.00 94.38 103 ALA A O 1
ATOM 768 N N . ASP A 1 104 ? 3.447 7.683 -7.588 1.00 92.44 104 ASP A N 1
ATOM 769 C CA . ASP A 1 104 ? 3.753 6.645 -8.583 1.00 92.44 104 ASP A CA 1
ATOM 770 C C . ASP A 1 104 ? 3.337 5.253 -8.073 1.00 92.44 104 ASP A C 1
ATOM 772 O O . ASP A 1 104 ? 2.769 4.457 -8.825 1.00 92.44 104 ASP A O 1
ATOM 776 N N . LEU A 1 105 ? 3.566 4.957 -6.785 1.00 92.00 105 LEU A N 1
ATOM 777 C CA . LEU A 1 105 ? 3.135 3.690 -6.194 1.00 92.00 105 LEU A CA 1
ATOM 778 C C . LEU A 1 105 ? 1.614 3.520 -6.192 1.00 92.00 105 LEU A C 1
ATOM 780 O O . LEU A 1 105 ? 1.121 2.454 -6.560 1.00 92.00 105 LEU A O 1
ATOM 784 N N . LEU A 1 106 ? 0.869 4.547 -5.777 1.00 92.75 106 LEU A N 1
ATOM 785 C CA . LEU A 1 106 ? -0.594 4.485 -5.731 1.00 92.75 106 LEU A CA 1
ATOM 786 C C . LEU A 1 106 ? -1.222 4.385 -7.121 1.00 92.75 106 LEU A C 1
ATOM 788 O O . LEU A 1 106 ? -2.261 3.747 -7.271 1.00 92.75 106 LEU A O 1
ATOM 792 N N . GLU A 1 107 ? -0.600 4.995 -8.126 1.00 89.25 107 GLU A N 1
ATOM 793 C CA . GLU A 1 107 ? -1.083 4.960 -9.504 1.00 89.25 107 GLU A CA 1
ATOM 794 C C . GLU A 1 107 ? -0.837 3.601 -10.173 1.00 89.25 107 GLU A C 1
ATOM 796 O O . GLU A 1 107 ? -1.687 3.112 -10.917 1.00 89.25 107 GLU A O 1
ATOM 801 N N . ARG A 1 108 ? 0.321 2.981 -9.918 1.00 84.81 108 ARG A N 1
ATOM 802 C CA . ARG A 1 108 ? 0.815 1.858 -10.734 1.00 84.81 108 ARG A CA 1
ATOM 803 C C . ARG A 1 108 ? 0.738 0.506 -10.044 1.00 84.81 108 ARG A C 1
ATOM 805 O O . ARG A 1 108 ? 0.719 -0.517 -10.730 1.00 84.81 108 ARG A O 1
ATOM 812 N N . PHE A 1 109 ? 0.716 0.477 -8.712 1.00 85.50 109 PHE A N 1
ATOM 813 C CA . PHE A 1 109 ? 0.865 -0.759 -7.952 1.00 85.50 109 PHE A CA 1
ATOM 814 C C . PHE A 1 109 ? -0.327 -1.071 -7.044 1.00 85.50 109 PHE A C 1
ATOM 816 O O . PHE A 1 109 ? -1.028 -0.173 -6.563 1.00 85.50 109 PHE A O 1
ATOM 823 N N . PRO A 1 110 ? -0.577 -2.374 -6.798 1.00 85.44 110 PRO A N 1
ATOM 824 C CA . PRO A 1 110 ? -1.571 -2.808 -5.833 1.00 85.44 110 PRO A CA 1
ATOM 825 C C . PRO A 1 110 ? -1.370 -2.158 -4.468 1.00 85.44 110 PRO A C 1
ATOM 827 O O . PRO A 1 110 ? -0.267 -2.117 -3.921 1.00 85.44 110 PRO A O 1
ATOM 830 N N . HIS A 1 111 ? -2.476 -1.729 -3.881 1.00 90.69 111 HIS A N 1
ATOM 831 C CA . HIS A 1 111 ? -2.514 -1.189 -2.536 1.00 90.69 111 HIS A CA 1
ATOM 832 C C . HIS A 1 111 ? -3.868 -1.503 -1.895 1.00 90.69 111 HIS A C 1
ATOM 834 O O . HIS A 1 111 ? -4.874 -1.720 -2.578 1.00 90.69 111 HIS A O 1
ATOM 840 N N . LEU A 1 112 ? -3.889 -1.546 -0.568 1.00 93.00 112 LEU A N 1
ATOM 841 C CA . LEU A 1 112 ? -5.074 -1.839 0.226 1.00 93.00 112 LEU A CA 1
ATOM 842 C C . LEU A 1 112 ? -5.171 -0.868 1.394 1.00 93.00 112 LEU A C 1
ATOM 844 O O . LEU A 1 112 ? -4.168 -0.551 2.033 1.00 93.00 112 LEU A O 1
ATOM 848 N N . CYS A 1 113 ? -6.393 -0.441 1.691 1.00 94.94 113 CYS A N 1
ATOM 849 C CA . CYS A 1 113 ? -6.719 0.379 2.844 1.00 94.94 113 CYS A CA 1
ATOM 850 C C . CYS A 1 113 ? -7.789 -0.315 3.695 1.00 94.94 113 CYS A C 1
ATOM 852 O O . CYS A 1 113 ? -8.670 -1.002 3.182 1.00 94.94 113 CYS A O 1
ATOM 854 N N . LEU A 1 114 ? -7.703 -0.143 5.006 1.00 94.94 114 LEU A N 1
ATOM 855 C CA . LEU A 1 114 ? -8.781 -0.375 5.951 1.00 94.94 114 LEU A CA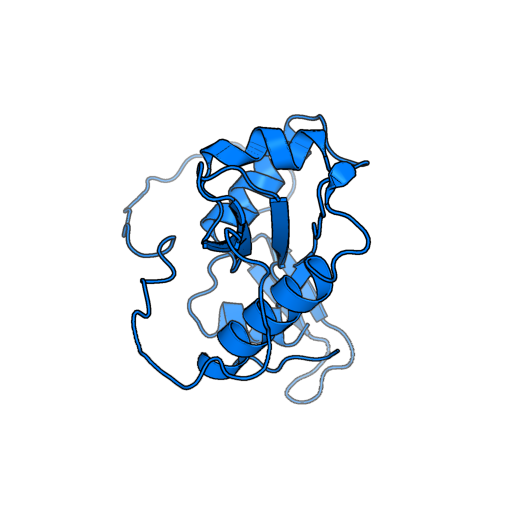 1
ATOM 856 C C . LEU A 1 114 ? -9.210 0.987 6.475 1.00 94.94 114 LEU A C 1
ATOM 858 O O . LEU A 1 114 ? -8.371 1.741 6.972 1.00 94.94 114 LEU A O 1
ATOM 862 N N . GLN A 1 115 ? -10.500 1.279 6.394 1.00 94.75 115 GLN A N 1
ATOM 863 C CA . GLN A 1 115 ? -11.068 2.566 6.783 1.00 94.75 115 GLN A CA 1
ATOM 864 C C . GLN A 1 115 ? -12.230 2.388 7.760 1.00 94.75 115 GLN A C 1
ATOM 866 O O . GLN A 1 115 ? -12.848 1.319 7.812 1.00 94.75 115 GLN A O 1
ATOM 871 N N . ASP A 1 116 ? -12.518 3.423 8.542 1.00 92.69 116 ASP A N 1
ATOM 872 C CA . ASP A 1 116 ? -13.703 3.442 9.399 1.00 92.69 116 ASP A CA 1
ATOM 873 C C . ASP A 1 116 ? -14.992 3.748 8.613 1.00 92.69 116 ASP A C 1
ATOM 875 O O . ASP A 1 116 ? -14.982 3.952 7.396 1.00 92.69 116 ASP A O 1
ATOM 879 N N . ALA A 1 117 ? -16.121 3.793 9.323 1.00 90.25 117 ALA A N 1
ATOM 880 C CA . ALA A 1 117 ? -17.427 4.129 8.760 1.00 90.25 117 ALA A CA 1
ATOM 881 C C . ALA A 1 117 ? -17.504 5.547 8.155 1.00 90.25 117 ALA A C 1
ATOM 883 O O . ALA A 1 117 ? -18.391 5.808 7.347 1.00 90.25 117 ALA A O 1
ATOM 884 N N . SER A 1 118 ? -16.589 6.452 8.519 1.00 91.62 118 SER A N 1
ATOM 885 C CA . SER A 1 118 ? -16.487 7.802 7.950 1.00 91.62 118 SER A CA 1
ATOM 886 C C . SER A 1 118 ? -15.556 7.878 6.733 1.00 91.62 118 SER A C 1
ATOM 888 O O . SER A 1 118 ? -15.384 8.947 6.150 1.00 91.62 118 SER A O 1
ATOM 890 N N . GLY A 1 119 ? -14.957 6.750 6.334 1.00 89.88 119 GLY A N 1
ATOM 891 C CA . GLY A 1 119 ? -14.007 6.670 5.228 1.00 89.88 119 GLY A CA 1
ATOM 892 C C . GLY A 1 119 ? -12.586 7.097 5.598 1.00 89.88 119 GLY A C 1
ATOM 893 O O . GLY A 1 119 ? -11.757 7.258 4.705 1.00 89.88 119 GLY A O 1
ATOM 894 N N . GLN A 1 120 ? -12.269 7.278 6.884 1.00 92.44 120 GLN A N 1
ATOM 895 C CA . GLN A 1 120 ? -10.919 7.658 7.303 1.00 92.44 120 GLN A CA 1
ATOM 896 C C . GLN A 1 120 ? -9.977 6.445 7.298 1.00 92.44 120 GLN A C 1
ATOM 898 O O . GLN A 1 120 ? -10.310 5.417 7.899 1.00 92.44 120 GLN A O 1
ATOM 903 N N . PRO A 1 121 ? -8.783 6.543 6.679 1.00 95.19 121 PRO A N 1
ATOM 904 C CA . PRO A 1 121 ? -7.789 5.473 6.697 1.00 95.19 121 PRO A CA 1
ATOM 905 C C . PRO A 1 121 ? -7.317 5.130 8.118 1.00 95.19 121 PRO A C 1
ATOM 907 O O . PRO A 1 121 ? -6.765 5.966 8.832 1.00 95.19 121 PRO A O 1
ATOM 910 N N . LEU A 1 122 ? -7.471 3.867 8.513 1.00 95.56 122 LEU A N 1
ATOM 911 C CA . LEU A 1 122 ? -7.018 3.321 9.799 1.00 95.56 122 LEU A CA 1
ATOM 912 C C . LEU A 1 122 ? -5.707 2.539 9.660 1.00 95.56 122 LEU A C 1
ATOM 914 O O . LEU A 1 122 ? -4.855 2.549 10.554 1.00 95.56 122 LEU A O 1
ATOM 918 N N . CYS A 1 123 ? -5.569 1.808 8.556 1.00 96.00 123 CYS A N 1
ATOM 919 C CA . CYS A 1 123 ? -4.433 0.942 8.271 1.00 96.00 123 CYS A CA 1
ATOM 920 C C . CYS A 1 123 ? -4.307 0.732 6.763 1.00 96.00 123 CYS A C 1
ATOM 922 O O . CYS A 1 123 ? -5.318 0.603 6.085 1.00 96.00 123 CYS A O 1
ATOM 924 N N . TRP A 1 124 ? -3.095 0.638 6.229 1.00 96.00 124 TRP A N 1
ATOM 925 C CA . TRP A 1 124 ? -2.885 0.374 4.806 1.00 96.00 124 TRP A CA 1
ATOM 926 C C . TRP A 1 124 ? -1.600 -0.402 4.554 1.00 96.00 124 TRP A C 1
ATOM 928 O O . TRP A 1 124 ? -0.710 -0.448 5.403 1.00 96.00 124 TRP A O 1
ATOM 938 N N . ALA A 1 125 ? -1.523 -1.003 3.371 1.00 93.00 125 ALA A N 1
ATOM 939 C CA . ALA A 1 125 ? -0.333 -1.649 2.841 1.00 93.00 125 ALA A CA 1
ATOM 940 C C . ALA A 1 125 ? -0.248 -1.389 1.334 1.00 93.00 125 ALA A C 1
ATOM 942 O O . ALA A 1 125 ? -1.254 -1.48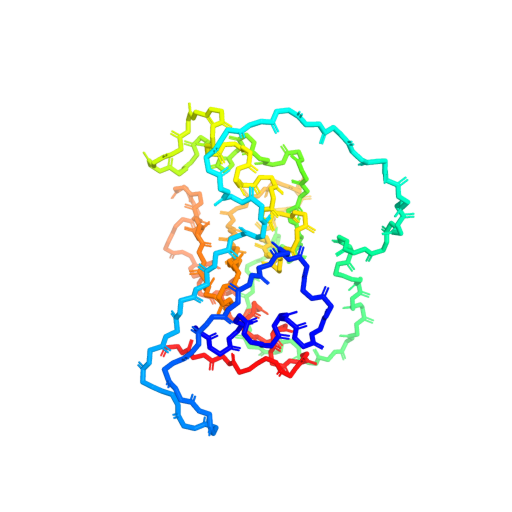1 0.624 1.00 93.00 125 ALA A O 1
ATOM 943 N N . LEU A 1 126 ? 0.946 -1.048 0.856 1.00 92.38 126 LEU A N 1
ATOM 944 C CA . LEU A 1 126 ? 1.239 -0.864 -0.561 1.00 92.38 126 LEU A CA 1
ATOM 945 C C . LEU A 1 126 ? 2.100 -2.029 -1.047 1.00 92.38 126 LEU A C 1
ATOM 947 O O . LEU A 1 126 ? 2.647 -2.801 -0.257 1.00 92.38 126 LEU A O 1
ATOM 951 N N . THR A 1 127 ? 2.244 -2.128 -2.361 1.00 88.56 127 THR A N 1
ATOM 952 C CA . THR A 1 127 ? 3.274 -2.949 -2.991 1.00 88.56 127 THR A CA 1
ATOM 953 C C . THR A 1 127 ? 4.159 -2.086 -3.875 1.00 88.56 127 THR A C 1
ATOM 955 O O . THR A 1 127 ? 3.743 -1.019 -4.325 1.00 88.56 127 THR A O 1
ATOM 958 N N . ASP A 1 128 ? 5.395 -2.522 -4.080 1.00 87.25 128 ASP A N 1
ATOM 959 C CA . ASP A 1 128 ? 6.337 -1.874 -4.987 1.00 87.25 128 ASP A CA 1
ATOM 960 C C . ASP A 1 128 ? 6.489 -2.644 -6.307 1.00 87.25 128 ASP A C 1
ATOM 962 O O . ASP A 1 128 ? 5.837 -3.665 -6.558 1.00 87.25 128 ASP A O 1
ATOM 966 N N . GLN A 1 129 ? 7.407 -2.173 -7.153 1.00 80.44 129 GLN A N 1
ATOM 967 C CA . GLN A 1 129 ? 7.688 -2.798 -8.440 1.00 80.44 129 GLN A CA 1
ATOM 968 C C . GLN A 1 129 ? 8.147 -4.257 -8.364 1.00 80.44 129 GLN A C 1
ATOM 970 O O . GLN A 1 129 ? 8.014 -4.989 -9.346 1.00 80.44 129 GLN A O 1
ATOM 975 N N . PHE A 1 130 ? 8.655 -4.708 -7.216 1.00 82.62 130 PHE A N 1
ATOM 976 C CA . PHE A 1 130 ? 9.105 -6.079 -7.007 1.00 82.62 130 PHE A CA 1
ATOM 977 C C . PHE A 1 130 ? 7.981 -7.009 -6.557 1.00 82.62 130 PHE A C 1
ATOM 979 O O . PHE A 1 130 ? 8.242 -8.204 -6.362 1.00 82.62 130 PHE A O 1
ATOM 986 N N . GLY A 1 131 ? 6.764 -6.476 -6.402 1.00 80.00 131 GLY A N 1
ATOM 987 C CA . GLY A 1 131 ? 5.638 -7.147 -5.765 1.00 80.00 131 GLY A CA 1
ATOM 988 C C . GLY A 1 131 ? 5.830 -7.305 -4.258 1.00 80.00 131 GLY A C 1
ATOM 989 O O . GLY A 1 131 ? 5.155 -8.136 -3.655 1.00 80.00 131 GLY A O 1
ATOM 990 N N . ALA A 1 132 ? 6.768 -6.569 -3.652 1.00 84.81 132 ALA A N 1
ATOM 991 C CA . ALA A 1 132 ? 7.029 -6.646 -2.225 1.00 84.81 132 ALA A CA 1
ATOM 992 C C . ALA A 1 132 ? 6.069 -5.729 -1.466 1.00 84.81 132 ALA A C 1
ATOM 994 O O . ALA A 1 132 ? 5.791 -4.610 -1.899 1.00 84.81 132 ALA A O 1
ATOM 995 N N . GLY A 1 133 ? 5.568 -6.204 -0.323 1.00 86.88 133 GLY A N 1
ATOM 996 C CA . GLY A 1 133 ? 4.797 -5.372 0.594 1.00 86.88 133 GLY A CA 1
ATOM 997 C C . GLY A 1 133 ? 5.667 -4.242 1.141 1.00 86.88 133 GLY A C 1
ATOM 998 O O . GLY A 1 133 ? 6.748 -4.488 1.671 1.00 86.88 133 GLY A O 1
ATOM 999 N N . THR A 1 134 ? 5.198 -3.005 1.017 1.00 89.12 134 THR A N 1
ATOM 1000 C CA . THR A 1 134 ? 5.924 -1.802 1.434 1.00 89.12 134 THR A CA 1
ATOM 1001 C C . THR A 1 134 ? 4.970 -0.757 2.016 1.00 89.12 134 THR A C 1
ATOM 1003 O O . THR A 1 134 ? 3.749 -0.863 1.883 1.00 89.12 134 THR A O 1
ATOM 1006 N N . HIS A 1 135 ? 5.523 0.249 2.699 1.00 91.94 135 HIS A N 1
ATOM 1007 C CA . HIS A 1 135 ? 4.793 1.388 3.285 1.00 91.94 135 HIS A CA 1
ATOM 1008 C C . HIS A 1 135 ? 3.563 0.997 4.115 1.00 91.94 135 HIS A C 1
ATOM 1010 O O . HIS A 1 135 ? 2.564 1.717 4.154 1.00 91.94 135 HIS A O 1
ATOM 1016 N N . GLY A 1 136 ? 3.633 -0.159 4.779 1.00 93.50 136 GLY A N 1
ATOM 1017 C CA . GLY A 1 136 ? 2.593 -0.620 5.684 1.00 93.50 136 GLY A CA 1
ATOM 1018 C C . GLY A 1 136 ? 2.525 0.275 6.917 1.00 93.50 136 GLY A C 1
ATOM 1019 O O . GLY A 1 136 ? 3.529 0.476 7.600 1.00 93.50 136 GLY A O 1
ATOM 1020 N N . TYR A 1 137 ? 1.342 0.795 7.231 1.00 95.94 137 TYR A N 1
ATOM 1021 C CA . TYR A 1 137 ? 1.148 1.631 8.410 1.00 95.94 137 TYR A CA 1
ATOM 1022 C C . TYR A 1 137 ? -0.194 1.364 9.085 1.00 95.94 137 TYR A C 1
ATOM 1024 O O . TYR A 1 137 ? -1.206 1.110 8.437 1.00 95.94 137 TYR A O 1
ATOM 1032 N N . THR A 1 138 ? -0.201 1.458 10.414 1.00 96.56 138 THR A N 1
ATOM 1033 C CA . THR A 1 138 ? -1.417 1.483 11.231 1.00 96.56 138 THR A CA 1
ATOM 1034 C C . THR A 1 138 ? -1.386 2.724 12.106 1.00 96.56 138 THR A C 1
ATOM 1036 O O . THR A 1 138 ? -0.411 2.941 12.846 1.00 96.56 138 THR A O 1
ATOM 1039 N N . VAL A 1 139 ? -2.468 3.504 12.045 1.00 95.06 139 VAL A N 1
ATOM 1040 C CA . VAL A 1 139 ? -2.671 4.701 12.867 1.00 95.06 139 VAL A CA 1
ATOM 1041 C C . VAL A 1 139 ? -2.424 4.358 14.342 1.00 95.06 139 VAL A C 1
ATOM 1043 O O . VAL A 1 139 ? -2.916 3.325 14.800 1.00 95.06 139 VAL A O 1
ATOM 1046 N N . PRO A 1 140 ? -1.669 5.173 15.110 1.00 95.31 140 PRO A N 1
ATOM 1047 C CA . PRO A 1 140 ? -1.245 4.815 16.465 1.00 95.31 140 PRO A CA 1
ATOM 1048 C C . PRO A 1 140 ? -2.380 4.390 17.402 1.00 95.31 140 PRO A C 1
ATOM 1050 O O . PRO A 1 140 ? -2.247 3.371 18.076 1.00 95.31 140 PRO A O 1
ATOM 1053 N N . SER A 1 141 ? -3.514 5.097 17.374 1.00 94.19 141 SER A N 1
ATOM 1054 C CA . SER A 1 141 ? -4.710 4.778 18.173 1.00 94.19 141 SER A CA 1
ATOM 1055 C C . SER A 1 141 ? -5.393 3.462 17.782 1.00 94.19 141 SER A C 1
ATOM 1057 O O . SER A 1 141 ? -6.221 2.949 18.527 1.00 94.19 141 SER A O 1
ATOM 1059 N N . GLN A 1 142 ? -5.042 2.896 16.627 1.00 94.00 142 GLN A N 1
ATOM 1060 C CA . GLN A 1 142 ? -5.623 1.678 16.061 1.00 94.00 142 GLN A CA 1
ATOM 1061 C C . GLN A 1 142 ? -4.676 0.469 16.143 1.00 94.00 142 GLN A C 1
ATOM 1063 O O . GLN A 1 142 ? -5.007 -0.629 15.686 1.00 94.00 142 GLN A O 1
ATOM 1068 N N . ARG A 1 143 ? -3.475 0.643 16.709 1.00 93.38 143 ARG A N 1
ATOM 1069 C CA . ARG A 1 143 ? -2.479 -0.430 16.845 1.00 93.38 143 ARG A CA 1
ATOM 1070 C C . ARG A 1 143 ? -2.936 -1.492 17.842 1.00 93.38 143 ARG A C 1
ATOM 1072 O O . ARG A 1 143 ? -3.803 -1.260 18.673 1.00 93.38 143 ARG A O 1
ATOM 1079 N N . ARG A 1 144 ? -2.320 -2.678 17.757 1.00 92.38 144 ARG A N 1
ATOM 1080 C CA . ARG A 1 144 ? -2.614 -3.847 18.617 1.00 92.38 144 ARG A CA 1
ATOM 1081 C C . ARG A 1 144 ? -4.043 -4.400 18.478 1.00 92.38 144 ARG A C 1
ATOM 1083 O O . ARG A 1 144 ? -4.464 -5.202 19.297 1.00 92.38 144 ARG A O 1
ATOM 1090 N N . ARG A 1 145 ? -4.749 -4.035 17.402 1.00 91.50 145 ARG A N 1
ATOM 1091 C CA . ARG A 1 145 ? -6.092 -4.534 17.053 1.00 91.50 145 ARG A CA 1
ATOM 1092 C C . ARG A 1 145 ? -6.104 -5.561 15.910 1.00 91.50 145 ARG A C 1
ATOM 1094 O O . ARG A 1 145 ? -7.161 -5.868 15.380 1.00 91.50 145 ARG A O 1
ATOM 1101 N N . GLY A 1 146 ? -4.934 -6.027 15.462 1.00 92.19 146 GLY A N 1
ATOM 1102 C CA . GLY A 1 146 ? -4.819 -6.984 14.349 1.00 92.19 146 GLY A CA 1
ATOM 1103 C C . GLY A 1 146 ? -5.045 -6.402 12.943 1.00 92.19 146 GLY A C 1
ATOM 1104 O O . GLY A 1 146 ? -5.000 -7.144 11.968 1.00 92.19 146 GLY A O 1
ATOM 1105 N N . LEU A 1 147 ? -5.235 -5.083 12.801 1.00 93.75 147 LEU A N 1
ATOM 1106 C CA . LEU A 1 147 ? -5.548 -4.452 11.508 1.00 93.75 147 LEU A CA 1
ATOM 1107 C C . LEU A 1 147 ? -4.475 -4.675 10.435 1.00 93.75 147 LEU A C 1
ATOM 1109 O O . LEU A 1 147 ? -4.818 -4.975 9.298 1.00 93.75 147 LEU A O 1
ATOM 1113 N N . MET A 1 148 ? -3.188 -4.587 10.786 1.00 94.25 148 MET A N 1
ATOM 1114 C CA . MET A 1 148 ? -2.112 -4.848 9.821 1.00 94.25 148 MET A CA 1
ATOM 1115 C C . MET A 1 148 ? -2.122 -6.303 9.341 1.00 94.25 148 MET A C 1
ATOM 1117 O O . MET A 1 148 ? -1.985 -6.565 8.151 1.00 94.25 148 MET A O 1
ATOM 1121 N N . GLN A 1 149 ? -2.353 -7.254 10.250 1.00 91.50 149 GLN A N 1
ATOM 1122 C CA . GLN A 1 149 ? -2.465 -8.669 9.893 1.00 91.50 149 GLN A CA 1
ATOM 1123 C C . GLN A 1 149 ? -3.646 -8.904 8.942 1.00 91.50 149 GLN A C 1
ATOM 1125 O O . GLN A 1 149 ? -3.503 -9.608 7.943 1.00 91.50 149 GLN A O 1
ATOM 1130 N N . ALA A 1 150 ? -4.792 -8.272 9.210 1.00 92.00 150 ALA A N 1
ATOM 1131 C CA . ALA A 1 150 ? -5.947 -8.306 8.321 1.00 92.00 150 ALA A CA 1
ATOM 1132 C C . ALA A 1 150 ? -5.623 -7.699 6.944 1.00 92.00 150 ALA A C 1
ATOM 1134 O O . ALA A 1 150 ? -5.864 -8.340 5.924 1.00 92.00 150 ALA A O 1
ATOM 1135 N N . ALA A 1 151 ? -5.018 -6.507 6.907 1.00 92.12 151 ALA A N 1
ATOM 1136 C CA . ALA A 1 151 ? -4.651 -5.817 5.672 1.00 92.12 151 ALA A CA 1
ATOM 1137 C C . ALA A 1 151 ? -3.706 -6.656 4.797 1.00 92.12 151 ALA A C 1
ATOM 1139 O O . ALA A 1 151 ? -3.969 -6.833 3.608 1.00 92.12 151 ALA A O 1
ATOM 1140 N N . LEU A 1 152 ? -2.657 -7.235 5.390 1.00 90.94 152 LEU A N 1
ATOM 1141 C CA . LEU A 1 152 ? -1.723 -8.119 4.688 1.00 90.94 152 LEU A CA 1
ATOM 1142 C C . LEU A 1 152 ? -2.400 -9.407 4.212 1.00 90.94 152 LEU A C 1
ATOM 1144 O O . LEU A 1 152 ? -2.165 -9.834 3.086 1.00 90.94 152 LEU A O 1
ATOM 1148 N N . THR A 1 153 ? -3.295 -9.990 5.015 1.00 89.88 153 THR A N 1
ATOM 1149 C CA . THR A 1 153 ? -4.069 -11.179 4.616 1.00 89.88 153 THR A CA 1
ATOM 1150 C C . THR A 1 153 ? -4.950 -10.884 3.403 1.00 89.88 153 THR A C 1
ATOM 1152 O O . THR A 1 153 ? -4.997 -11.670 2.456 1.00 89.88 153 THR A O 1
ATOM 1155 N N . PHE A 1 154 ? -5.634 -9.739 3.391 1.00 90.19 154 PHE A N 1
ATOM 1156 C CA . PHE A 1 154 ? -6.451 -9.330 2.251 1.00 90.19 154 PHE A CA 1
ATOM 1157 C C . PHE A 1 154 ? -5.607 -9.009 1.017 1.00 90.19 154 PHE A C 1
ATOM 1159 O O . PHE A 1 154 ? -5.973 -9.421 -0.085 1.00 90.19 154 PHE A O 1
ATOM 1166 N N . ALA A 1 155 ? -4.471 -8.330 1.189 1.00 88.75 155 ALA A N 1
ATOM 1167 C CA . ALA A 1 155 ? -3.544 -8.042 0.100 1.00 88.75 155 ALA A CA 1
ATOM 1168 C C . ALA A 1 155 ? -2.998 -9.339 -0.519 1.00 88.75 155 ALA A C 1
ATOM 1170 O O . ALA A 1 155 ? -3.043 -9.500 -1.739 1.00 88.75 155 ALA A O 1
ATOM 1171 N N . ALA A 1 156 ? -2.585 -10.299 0.314 1.00 86.69 156 ALA A N 1
ATOM 1172 C CA . ALA A 1 156 ? -2.104 -11.602 -0.128 1.00 86.69 156 ALA A CA 1
ATOM 1173 C C . ALA A 1 156 ? -3.183 -12.371 -0.903 1.00 86.69 156 ALA A C 1
ATOM 1175 O O . ALA A 1 156 ? -2.938 -12.825 -2.017 1.00 86.69 156 ALA A O 1
ATOM 1176 N N . ARG A 1 157 ? -4.414 -12.443 -0.386 1.00 86.50 157 ARG A N 1
ATOM 1177 C CA . ARG A 1 157 ? -5.530 -13.090 -1.099 1.00 86.50 157 ARG A CA 1
ATOM 1178 C C . ARG A 1 157 ? -5.832 -12.413 -2.439 1.00 86.50 157 ARG A C 1
ATOM 1180 O O . ARG A 1 157 ? -6.047 -13.094 -3.439 1.00 86.50 157 ARG A O 1
ATOM 1187 N N . ARG A 1 158 ? -5.814 -11.075 -2.493 1.00 86.94 158 ARG A N 1
ATOM 1188 C CA . ARG A 1 158 ? -6.028 -10.311 -3.738 1.00 86.94 158 ARG A CA 1
ATOM 1189 C C . ARG A 1 158 ? -4.919 -10.576 -4.761 1.00 86.94 158 ARG A C 1
ATOM 1191 O O . ARG A 1 158 ? -5.214 -10.643 -5.951 1.00 86.94 158 ARG A O 1
ATOM 1198 N N . ALA A 1 159 ? -3.680 -10.754 -4.304 1.00 82.81 159 ALA A N 1
ATOM 1199 C CA . ALA A 1 159 ? -2.541 -11.124 -5.139 1.00 82.81 159 ALA A CA 1
ATOM 1200 C C . ALA A 1 159 ? -2.662 -12.570 -5.663 1.00 82.81 159 ALA A C 1
ATOM 1202 O O . ALA A 1 159 ? -2.585 -12.785 -6.875 1.00 82.81 159 ALA A O 1
ATOM 1203 N N . GLN A 1 160 ? -2.956 -13.537 -4.787 1.00 83.75 160 GLN A N 1
ATOM 1204 C CA . GLN A 1 160 ? -3.153 -14.951 -5.143 1.00 83.75 160 GLN A CA 1
ATOM 1205 C C . GLN A 1 160 ? -4.259 -15.132 -6.186 1.00 83.75 160 GLN A C 1
ATOM 1207 O O . GLN A 1 160 ? -4.046 -15.793 -7.199 1.00 83.75 160 GLN A O 1
ATOM 1212 N N . ASN A 1 161 ? -5.403 -14.465 -6.004 1.00 83.81 161 ASN A N 1
ATOM 1213 C CA . ASN A 1 161 ? -6.524 -14.515 -6.950 1.00 83.81 161 ASN A CA 1
ATOM 1214 C C . ASN A 1 161 ? -6.180 -13.958 -8.342 1.00 83.81 161 ASN A C 1
ATOM 1216 O O . ASN A 1 161 ? -6.925 -14.177 -9.292 1.00 83.81 161 ASN A O 1
ATOM 1220 N N . ARG A 1 162 ? -5.066 -13.231 -8.481 1.00 75.25 162 ARG A N 1
ATOM 1221 C CA . ARG A 1 162 ? -4.551 -12.719 -9.761 1.00 75.25 162 ARG A CA 1
ATOM 1222 C C . ARG A 1 162 ? -3.329 -13.490 -10.266 1.00 75.25 162 ARG A C 1
ATOM 1224 O O . ARG A 1 162 ? -2.680 -13.059 -11.219 1.00 75.25 162 ARG A O 1
ATOM 1231 N N . GLY A 1 163 ? -3.006 -14.619 -9.634 1.00 79.44 163 GLY A N 1
ATOM 1232 C CA . GLY A 1 163 ? -1.879 -15.471 -10.002 1.00 79.44 163 GLY A CA 1
ATOM 1233 C C . GLY A 1 163 ? -0.519 -14.890 -9.620 1.00 79.44 163 GLY A C 1
ATOM 1234 O O . GLY A 1 163 ? 0.474 -15.211 -10.270 1.00 79.44 163 GLY A O 1
ATOM 1235 N N . PHE A 1 164 ? -0.460 -14.011 -8.614 1.00 76.75 164 PHE A N 1
ATOM 1236 C CA . PHE A 1 164 ? 0.804 -13.599 -8.007 1.00 76.75 164 PHE A CA 1
ATOM 1237 C C . PHE A 1 164 ? 1.118 -14.532 -6.828 1.00 76.75 164 PHE A C 1
ATOM 1239 O O . PHE A 1 164 ? 0.304 -14.605 -5.902 1.00 76.75 164 PHE A O 1
ATOM 1246 N N . PRO A 1 165 ? 2.269 -15.233 -6.806 1.00 73.38 165 PRO A N 1
ATOM 1247 C CA . PRO A 1 165 ? 2.748 -15.884 -5.599 1.00 73.38 165 PRO A CA 1
ATOM 1248 C C . PRO A 1 165 ? 2.894 -14.884 -4.453 1.00 73.38 165 PRO A C 1
ATOM 1250 O O . PRO A 1 165 ? 3.385 -13.767 -4.624 1.00 73.38 165 PRO A O 1
ATOM 1253 N N . THR A 1 166 ? 2.487 -15.324 -3.271 1.00 70.44 166 THR A N 1
ATOM 1254 C CA . THR A 1 166 ? 2.657 -14.594 -2.018 1.00 70.44 166 THR A CA 1
ATOM 1255 C C . THR A 1 166 ? 3.582 -15.385 -1.119 1.00 70.44 166 THR A C 1
ATOM 1257 O O . THR A 1 166 ? 3.343 -16.569 -0.884 1.00 70.44 166 THR A O 1
ATOM 1260 N N . TYR A 1 167 ? 4.589 -14.710 -0.590 1.00 70.75 167 TYR A N 1
ATOM 1261 C CA . TYR A 1 167 ? 5.529 -15.253 0.379 1.00 70.75 167 TYR A CA 1
ATOM 1262 C C . TYR A 1 167 ? 5.328 -14.471 1.681 1.00 70.75 167 TYR A C 1
ATOM 1264 O O . TYR A 1 167 ? 5.072 -13.265 1.622 1.00 70.75 167 TYR A O 1
ATOM 1272 N N . GLY A 1 168 ? 5.354 -15.157 2.821 1.00 59.44 168 GLY A N 1
ATOM 1273 C CA . GLY A 1 168 ? 5.103 -14.588 4.148 1.00 59.44 168 GLY A CA 1
ATOM 1274 C C . GLY A 1 168 ? 6.217 -14.928 5.115 1.00 59.44 168 GLY A C 1
ATOM 1275 O O . GLY A 1 168 ? 6.873 -15.967 4.884 1.00 59.44 168 GLY A O 1
#

Foldseek 3Di:
DVLLVVCVVVVNLQQKDWDFPDPPDGPDIDIDHPPPDDDDDDDDDDDDPPPQLDPDDPPDPDCPPDDPDDPFKDKDADDLVCLVVLQVVDPPHDDPVSSVVSSSQNRRWDKIFIAGNVRHGQWIWTADSSRDIDSTDGDPVNPPVCVSVVRVVVSCVSCVVVVHDDDD